Protein AF-A0A6B3HV04-F1 (afdb_monomer_lite)

Radius of gyration: 14.74 Å; chains: 1; bounding box: 31×32×40 Å

pLDDT: mean 94.3, std 6.41, range [65.62, 98.5]

Structure (mmCIF, N/CA/C/O backbone):
data_AF-A0A6B3HV04-F1
#
_entry.id   AF-A0A6B3HV04-F1
#
loop_
_atom_site.group_PDB
_atom_site.id
_atom_site.type_symbol
_atom_site.label_atom_id
_atom_site.label_alt_id
_atom_site.label_comp_id
_atom_site.label_asym_id
_atom_site.label_entity_id
_atom_site.label_seq_id
_atom_site.pdbx_PDB_ins_code
_atom_site.Cartn_x
_atom_site.Cartn_y
_atom_site.Cartn_z
_atom_site.occupancy
_atom_site.B_iso_or_equiv
_atom_site.auth_seq_id
_atom_site.auth_comp_id
_atom_site.auth_asym_id
_atom_site.auth_atom_id
_atom_site.pdbx_PDB_model_num
ATOM 1 N N . LYS A 1 1 ? -10.414 -9.973 17.550 1.00 86.62 1 LYS A N 1
ATOM 2 C CA . LYS A 1 1 ? -10.188 -8.963 18.610 1.00 86.62 1 LYS A CA 1
ATOM 3 C C . LYS A 1 1 ? -10.227 -9.580 20.001 1.00 86.62 1 LYS A C 1
ATOM 5 O O . LYS A 1 1 ? -9.231 -9.472 20.688 1.00 86.62 1 LYS A O 1
ATOM 10 N N . GLU A 1 2 ? -11.307 -10.265 20.392 1.00 94.62 2 GLU A N 1
ATOM 11 C CA . GLU A 1 2 ? -11.471 -10.847 21.743 1.00 94.62 2 GLU A CA 1
ATOM 12 C C . GLU A 1 2 ? -10.316 -11.758 22.190 1.00 94.62 2 GLU A C 1
ATOM 14 O O . GLU A 1 2 ? -9.962 -11.767 23.360 1.00 94.62 2 GLU A O 1
ATOM 19 N N . ALA A 1 3 ? -9.666 -12.447 21.248 1.00 95.25 3 ALA A N 1
ATOM 20 C CA . ALA A 1 3 ? -8.469 -13.247 21.505 1.00 95.25 3 ALA A CA 1
ATOM 21 C C . ALA A 1 3 ? -7.176 -12.435 21.786 1.00 95.25 3 ALA A C 1
ATOM 23 O O . ALA A 1 3 ? -6.120 -13.039 21.930 1.00 95.25 3 ALA A O 1
ATOM 24 N N . GLY A 1 4 ? -7.229 -11.095 21.836 1.00 95.25 4 GLY A N 1
ATOM 25 C CA . GLY A 1 4 ? -6.092 -10.224 22.186 1.00 95.25 4 GLY A CA 1
ATOM 26 C C . GLY A 1 4 ? -5.311 -9.616 21.012 1.00 95.25 4 GLY A C 1
ATOM 27 O O . GLY A 1 4 ? -4.161 -9.236 21.181 1.00 95.25 4 GLY A O 1
ATOM 28 N N . LEU A 1 5 ? -5.893 -9.544 19.809 1.00 95.50 5 LEU A N 1
ATOM 29 C CA . LEU A 1 5 ? -5.266 -8.846 18.673 1.00 95.50 5 LEU A CA 1
ATOM 30 C C . LEU A 1 5 ? -5.507 -7.332 18.783 1.00 95.50 5 LEU A C 1
ATOM 32 O O . LEU A 1 5 ? -6.670 -6.936 18.856 1.00 95.50 5 LEU A O 1
ATOM 36 N N . ASP A 1 6 ? -4.446 -6.521 18.703 1.00 93.12 6 ASP A N 1
ATOM 37 C CA . ASP A 1 6 ? -4.515 -5.057 18.889 1.00 93.12 6 ASP A CA 1
ATOM 38 C C . ASP A 1 6 ? -4.395 -4.234 17.592 1.00 93.12 6 ASP A C 1
ATOM 40 O O . ASP A 1 6 ? -4.979 -3.155 17.470 1.00 93.12 6 ASP A O 1
ATOM 44 N N . SER A 1 7 ? -3.662 -4.727 16.590 1.00 95.38 7 SER A N 1
ATOM 45 C CA . SER A 1 7 ? -3.543 -4.079 15.277 1.00 95.38 7 SER A CA 1
ATOM 46 C C . SER A 1 7 ? -3.276 -5.099 14.174 1.00 95.38 7 SER A C 1
ATOM 48 O O . SER A 1 7 ? -2.895 -6.237 14.449 1.00 95.38 7 SER A O 1
ATOM 50 N N . ILE A 1 8 ? -3.493 -4.694 12.922 1.00 94.81 8 ILE A N 1
ATOM 51 C CA . ILE A 1 8 ? -3.148 -5.495 11.744 1.00 94.81 8 ILE A CA 1
ATOM 52 C C . ILE A 1 8 ? -2.164 -4.735 10.851 1.00 94.81 8 ILE A C 1
ATOM 54 O O . ILE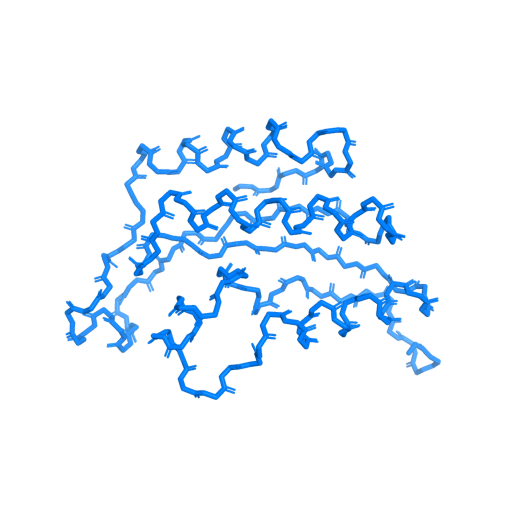 A 1 8 ? -2.291 -3.521 10.680 1.00 94.81 8 ILE A O 1
ATOM 58 N N . PRO A 1 9 ? -1.178 -5.415 10.254 1.00 92.62 9 PRO A N 1
ATOM 59 C CA . PRO A 1 9 ? -0.285 -4.759 9.320 1.00 92.62 9 PRO A CA 1
ATOM 60 C C . PRO A 1 9 ? -1.000 -4.519 7.981 1.00 92.62 9 PRO A C 1
ATOM 62 O O . PRO A 1 9 ? -1.800 -5.337 7.531 1.00 92.62 9 PRO A O 1
ATOM 65 N N . GLY A 1 10 ? -0.675 -3.412 7.315 1.00 79.62 10 GLY A N 1
ATOM 66 C CA . GLY A 1 10 ? -1.207 -3.038 5.999 1.00 79.62 10 GLY A CA 1
ATOM 67 C C . GLY A 1 10 ? -0.629 -3.809 4.818 1.00 79.62 10 GLY A C 1
ATOM 68 O O . GLY A 1 10 ? -0.802 -3.395 3.667 1.00 79.62 10 GLY A O 1
ATOM 69 N N . THR A 1 11 ? 0.138 -4.864 5.081 1.00 68.44 11 THR A N 1
ATOM 70 C CA . THR A 1 11 ? 0.813 -5.678 4.071 1.00 68.44 11 THR A CA 1
ATOM 71 C C . THR A 1 11 ? -0.207 -6.429 3.201 1.00 68.44 11 THR A C 1
ATOM 73 O O . THR A 1 11 ? -1.358 -6.618 3.583 1.00 68.44 11 THR A O 1
ATOM 76 N N . ALA A 1 12 ? 0.212 -6.859 2.005 1.00 65.75 12 ALA A N 1
ATOM 77 C CA . ALA A 1 12 ? -0.604 -7.513 0.964 1.00 65.75 12 ALA A CA 1
ATOM 78 C C . ALA A 1 12 ? -1.535 -6.608 0.124 1.00 65.75 12 ALA A C 1
ATOM 80 O O . ALA A 1 12 ? -2.223 -7.106 -0.780 1.00 65.75 12 ALA A O 1
ATOM 81 N N . ALA A 1 13 ? -1.517 -5.291 0.346 1.00 65.62 13 ALA A N 1
ATOM 82 C CA . ALA A 1 13 ? -2.202 -4.339 -0.525 1.00 65.62 13 ALA A CA 1
ATOM 83 C C . ALA A 1 13 ? -1.567 -4.268 -1.930 1.00 65.62 13 ALA A C 1
ATOM 85 O O . ALA A 1 13 ? -2.306 -4.201 -2.908 1.00 65.62 13 ALA A O 1
ATOM 86 N N . GLU A 1 14 ? -0.235 -4.366 -2.053 1.00 86.56 14 GLU A N 1
ATOM 87 C CA . GLU A 1 14 ? 0.502 -4.107 -3.309 1.00 86.56 14 GLU A CA 1
ATOM 88 C C . GLU A 1 14 ? -0.013 -2.822 -3.980 1.00 86.56 14 GLU A C 1
ATOM 90 O O . GLU A 1 14 ? -0.046 -1.762 -3.361 1.00 86.56 14 GLU A O 1
ATOM 95 N N . ILE A 1 15 ? -0.511 -2.927 -5.210 1.00 95.31 15 ILE A N 1
ATOM 96 C CA . ILE A 1 15 ? -1.454 -1.990 -5.795 1.00 95.31 15 ILE A CA 1
ATOM 97 C C . ILE A 1 15 ? -2.886 -2.500 -5.554 1.00 95.31 15 ILE A C 1
ATOM 99 O O . ILE A 1 15 ? -3.209 -3.652 -5.856 1.00 95.31 15 ILE A O 1
ATOM 103 N N . LEU A 1 16 ? -3.761 -1.615 -5.067 1.00 95.00 16 LEU A N 1
ATOM 104 C CA . LEU A 1 16 ? -5.209 -1.822 -4.960 1.00 95.00 16 LEU A CA 1
ATOM 105 C C . LEU A 1 16 ? -5.874 -1.568 -6.324 1.00 95.00 16 LEU A C 1
ATOM 107 O O . LEU A 1 16 ? -6.632 -0.617 -6.497 1.00 95.00 16 LEU A O 1
ATOM 111 N N . ASP A 1 17 ? -5.497 -2.384 -7.307 1.00 95.56 17 ASP A N 1
ATOM 112 C CA . ASP A 1 17 ? -6.017 -2.383 -8.675 1.00 95.56 17 ASP A CA 1
ATOM 113 C C . ASP A 1 17 ? -5.996 -3.820 -9.208 1.00 95.56 17 ASP A C 1
ATOM 115 O O . ASP A 1 17 ? -4.951 -4.479 -9.210 1.00 95.56 17 ASP A O 1
ATOM 119 N N . ASP A 1 18 ? -7.150 -4.328 -9.633 1.00 92.94 18 ASP A N 1
ATOM 120 C CA . ASP A 1 18 ? -7.297 -5.742 -9.977 1.00 92.94 18 ASP A CA 1
ATOM 121 C C . ASP A 1 18 ? -6.525 -6.139 -11.250 1.00 92.94 18 ASP A C 1
ATOM 123 O O . ASP A 1 18 ? -6.096 -7.290 -11.349 1.00 92.94 18 ASP A O 1
ATOM 127 N N . GLU A 1 19 ? -6.246 -5.203 -12.171 1.00 92.50 19 GLU A N 1
ATOM 128 C CA . GLU A 1 19 ? -5.390 -5.447 -13.344 1.00 92.50 19 GLU A CA 1
ATOM 129 C C . GLU A 1 19 ? -3.971 -5.818 -12.892 1.00 92.50 19 GLU A C 1
ATOM 131 O O . GLU A 1 19 ? -3.404 -6.828 -13.314 1.00 92.50 19 GLU A O 1
ATOM 136 N N . VAL A 1 20 ? -3.416 -5.039 -11.962 1.00 93.81 20 VAL A N 1
ATOM 137 C CA . VAL A 1 20 ? -2.076 -5.274 -11.412 1.00 93.81 20 VAL A CA 1
ATOM 138 C C . VAL A 1 20 ? -2.047 -6.532 -10.545 1.00 93.81 20 VAL A C 1
ATOM 140 O O . VAL A 1 20 ? -1.124 -7.343 -10.654 1.00 93.81 20 VAL A O 1
ATOM 143 N N . ARG A 1 21 ? -3.059 -6.726 -9.692 1.00 91.44 21 ARG A N 1
ATOM 144 C CA . ARG A 1 21 ? -3.131 -7.875 -8.773 1.00 91.44 21 ARG A CA 1
ATOM 145 C C . ARG A 1 21 ? -3.207 -9.199 -9.524 1.00 91.44 21 ARG A C 1
ATOM 147 O O . ARG A 1 21 ? -2.537 -10.151 -9.123 1.00 91.44 21 ARG A O 1
ATOM 154 N N . TRP A 1 22 ? -3.959 -9.236 -10.624 1.00 89.44 22 TRP A N 1
ATOM 155 C CA . TRP A 1 22 ? -4.071 -10.411 -11.484 1.00 89.44 22 TRP A CA 1
ATOM 156 C C . TRP A 1 22 ? -2.725 -10.828 -12.084 1.00 89.44 22 TRP A C 1
ATOM 158 O O . TRP A 1 22 ? -2.403 -12.016 -12.129 1.00 89.44 22 TRP A O 1
ATOM 168 N N . VAL A 1 23 ? -1.915 -9.851 -12.500 1.00 89.69 23 VAL A N 1
ATOM 169 C CA . VAL A 1 23 ? -0.583 -10.103 -13.064 1.00 89.69 23 VAL A CA 1
ATOM 170 C C . VAL A 1 23 ? 0.408 -10.557 -11.990 1.00 89.69 23 VAL A C 1
ATOM 172 O O . VAL A 1 23 ? 1.198 -11.469 -12.234 1.00 89.69 23 VAL A O 1
ATOM 175 N N . LEU A 1 24 ? 0.375 -9.951 -10.798 1.00 85.12 24 LEU A N 1
ATOM 176 C CA . LEU A 1 24 ? 1.330 -10.249 -9.726 1.00 85.12 24 LEU A CA 1
ATOM 177 C C . LEU A 1 24 ? 1.148 -11.635 -9.111 1.00 85.12 24 LEU A C 1
ATOM 179 O O . LEU A 1 24 ? 2.129 -12.310 -8.798 1.00 85.12 24 LEU A O 1
ATOM 183 N N . THR A 1 25 ? -0.089 -12.056 -8.852 1.00 77.75 25 THR A N 1
ATOM 184 C CA . THR A 1 25 ? -0.346 -13.328 -8.172 1.00 77.75 25 THR A CA 1
ATOM 185 C C . THR A 1 25 ? -1.722 -13.862 -8.547 1.00 77.75 25 THR A C 1
ATOM 187 O O . THR A 1 25 ? -2.751 -13.310 -8.155 1.00 77.75 25 THR A O 1
ATOM 190 N N . LYS A 1 26 ? -1.745 -14.999 -9.250 1.00 71.00 26 LYS A N 1
ATOM 191 C CA . LYS A 1 26 ? -2.983 -15.737 -9.524 1.00 71.00 26 LYS A CA 1
ATOM 192 C C . LYS A 1 26 ? -3.633 -16.143 -8.195 1.00 71.00 26 LYS A C 1
ATOM 194 O O . LYS A 1 26 ? -3.009 -16.839 -7.401 1.00 71.00 26 LYS A O 1
ATOM 199 N N . GLY A 1 27 ? -4.870 -15.704 -7.960 1.00 72.19 27 GLY A N 1
ATOM 200 C CA . GLY A 1 27 ? -5.629 -16.020 -6.742 1.00 72.19 27 GLY A CA 1
ATOM 201 C C . GLY A 1 27 ? -5.457 -15.037 -5.580 1.00 72.19 27 GLY A C 1
ATOM 202 O O . GLY A 1 27 ? -5.932 -15.320 -4.481 1.00 72.19 27 GLY A O 1
ATOM 203 N N . LYS A 1 28 ? -4.809 -13.882 -5.786 1.00 80.94 28 LYS A N 1
ATOM 204 C CA . LYS A 1 28 ? -4.811 -12.819 -4.770 1.00 80.94 28 LYS A CA 1
ATOM 205 C C . LYS A 1 28 ? -6.228 -12.274 -4.585 1.00 80.94 28 LYS A C 1
ATOM 207 O O . LYS A 1 28 ? -6.985 -12.172 -5.548 1.00 80.94 28 LYS A O 1
ATOM 212 N N . LEU A 1 29 ? -6.570 -11.918 -3.346 1.00 86.06 29 LEU A N 1
ATOM 213 C CA . LEU A 1 29 ? -7.879 -11.351 -3.010 1.00 86.06 29 LEU A CA 1
ATOM 214 C C . LEU A 1 29 ? -8.187 -10.143 -3.912 1.00 86.06 29 LEU A C 1
ATOM 216 O O . LEU A 1 29 ? -7.302 -9.296 -4.070 1.00 86.06 29 LEU A O 1
ATOM 220 N N . PRO A 1 30 ? -9.403 -10.016 -4.463 1.00 91.50 30 PRO A N 1
ATOM 221 C CA . PRO A 1 30 ? -9.822 -8.802 -5.154 1.00 91.50 30 PRO A CA 1
ATOM 222 C C . PRO A 1 30 ? -9.696 -7.570 -4.257 1.00 91.50 30 PRO A C 1
ATOM 224 O O . PRO A 1 30 ? -9.781 -7.665 -3.028 1.00 91.50 30 PRO A O 1
ATOM 227 N N . THR A 1 31 ? -9.532 -6.399 -4.867 1.00 93.56 31 THR A N 1
ATOM 228 C CA . THR A 1 31 ? -9.414 -5.126 -4.140 1.00 93.56 31 THR A CA 1
ATOM 229 C C . THR A 1 31 ? -10.620 -4.885 -3.226 1.00 93.56 31 THR A C 1
ATOM 231 O O . THR A 1 31 ? -10.451 -4.483 -2.076 1.00 93.56 31 THR A O 1
ATOM 234 N N . ALA A 1 32 ? -11.830 -5.209 -3.691 1.00 95.19 32 ALA A N 1
ATOM 235 C CA . ALA A 1 32 ? -13.055 -5.082 -2.901 1.00 95.19 32 ALA A CA 1
ATOM 236 C C . ALA A 1 32 ? -13.033 -5.939 -1.623 1.00 95.19 32 ALA A C 1
ATOM 238 O O . ALA A 1 32 ? -13.388 -5.452 -0.555 1.00 95.19 32 ALA A O 1
ATOM 239 N N . THR A 1 33 ? -12.552 -7.183 -1.707 1.00 94.25 33 THR A N 1
ATOM 240 C CA . THR A 1 33 ? -12.455 -8.077 -0.543 1.00 94.25 33 THR A CA 1
ATOM 241 C C . THR A 1 33 ? -11.390 -7.604 0.441 1.00 94.25 33 THR A C 1
ATOM 243 O O . THR A 1 33 ? -11.582 -7.691 1.649 1.00 94.25 33 THR A O 1
ATOM 246 N N . TRP A 1 34 ? -10.272 -7.059 -0.052 1.00 94.31 34 TRP A N 1
ATOM 247 C CA . TRP A 1 34 ? -9.284 -6.428 0.826 1.00 94.31 34 TRP A CA 1
ATOM 248 C C . TRP A 1 34 ? -9.903 -5.249 1.590 1.00 94.31 34 TRP A C 1
ATOM 250 O O . TRP A 1 34 ? -9.738 -5.150 2.804 1.00 94.31 34 TRP A O 1
ATOM 260 N N . LEU A 1 35 ? -10.671 -4.395 0.903 1.00 96.12 35 LEU A N 1
ATOM 261 C CA . LEU A 1 35 ? -11.359 -3.262 1.528 1.00 96.12 35 LEU A CA 1
ATOM 262 C C . LEU A 1 35 ? -12.377 -3.704 2.577 1.00 96.12 35 LEU A C 1
ATOM 264 O O . LEU A 1 35 ? -12.426 -3.103 3.646 1.00 96.12 35 LEU A O 1
ATOM 268 N N . GLU A 1 36 ? -13.150 -4.751 2.292 1.00 96.62 36 GLU A N 1
ATOM 269 C CA . GLU A 1 36 ? -14.095 -5.342 3.240 1.00 96.62 36 GLU A CA 1
ATOM 270 C C . GLU A 1 36 ? -13.382 -5.797 4.518 1.00 96.62 36 GLU A C 1
ATOM 272 O O . GLU A 1 36 ? -13.740 -5.354 5.605 1.00 96.62 36 GLU A O 1
ATOM 277 N N . VAL A 1 37 ? -12.305 -6.582 4.394 1.00 95.38 37 VAL A N 1
ATOM 278 C CA . VAL A 1 37 ? -11.535 -7.081 5.547 1.00 95.38 37 VAL A CA 1
ATOM 279 C C . VAL A 1 37 ? -10.995 -5.939 6.408 1.00 95.38 37 VAL A C 1
ATOM 281 O O . VAL A 1 37 ? -11.142 -5.967 7.631 1.00 95.38 37 VAL A O 1
ATOM 284 N N . ILE A 1 38 ? -10.379 -4.927 5.792 1.00 96.69 38 ILE A N 1
ATOM 285 C CA . ILE A 1 38 ? -9.804 -3.801 6.537 1.00 96.69 38 ILE A CA 1
ATOM 286 C C . ILE A 1 38 ? -10.899 -2.943 7.172 1.00 96.69 38 ILE A C 1
ATOM 288 O O . ILE A 1 38 ? -10.767 -2.534 8.326 1.00 96.69 38 ILE A O 1
ATOM 292 N N . LYS A 1 39 ? -12.007 -2.711 6.462 1.00 97.19 39 LYS A N 1
ATOM 293 C CA . LYS A 1 39 ? -13.155 -1.983 7.001 1.00 97.19 39 LYS A CA 1
ATOM 294 C C . LYS A 1 39 ? -13.749 -2.703 8.208 1.00 97.19 39 LYS A C 1
ATOM 296 O O . LYS A 1 39 ? -13.887 -2.080 9.255 1.00 97.19 39 LYS A O 1
ATOM 301 N N . THR A 1 40 ? -13.985 -4.010 8.113 1.00 97.06 40 THR A N 1
ATOM 302 C CA . THR A 1 40 ? -14.457 -4.823 9.240 1.00 97.06 40 THR A CA 1
ATOM 303 C C . THR A 1 40 ? -13.474 -4.790 10.407 1.00 97.06 40 THR A C 1
ATOM 305 O O . THR A 1 40 ? -13.892 -4.648 11.554 1.00 97.06 40 THR A O 1
ATOM 308 N N . ALA A 1 41 ? -12.164 -4.865 10.146 1.00 96.75 41 ALA A N 1
ATOM 309 C CA . ALA A 1 41 ? -11.157 -4.736 11.196 1.00 96.75 41 ALA A CA 1
ATOM 310 C C . ALA A 1 41 ? -11.270 -3.387 11.927 1.00 96.75 41 ALA A C 1
ATOM 312 O O . ALA A 1 41 ? -11.262 -3.350 13.160 1.00 96.75 41 ALA A O 1
ATOM 313 N N . HIS A 1 42 ? -11.434 -2.291 11.184 1.00 97.50 42 HIS A N 1
ATOM 314 C CA . HIS A 1 42 ? -11.627 -0.962 11.759 1.00 97.50 42 HIS A CA 1
ATOM 315 C C . HIS A 1 42 ? -12.946 -0.838 12.534 1.00 97.50 42 HIS A C 1
ATOM 317 O O . HIS A 1 42 ? -12.955 -0.265 13.622 1.00 97.50 42 HIS A O 1
ATOM 323 N N . GLU A 1 43 ? -14.037 -1.422 12.036 1.00 97.00 43 GLU A N 1
ATOM 324 C CA . GLU A 1 43 ? -15.356 -1.426 12.687 1.00 97.00 43 GLU A CA 1
ATOM 325 C C . GLU A 1 43 ? -15.345 -2.172 14.024 1.00 97.00 43 GLU A C 1
ATOM 327 O O . GLU A 1 43 ? -15.946 -1.715 14.996 1.00 97.00 43 GLU A O 1
ATOM 332 N N . VAL A 1 44 ? -14.594 -3.275 14.128 1.00 97.00 44 VAL A N 1
ATOM 333 C CA . VAL A 1 44 ? -14.397 -3.955 15.418 1.00 97.00 44 VAL A CA 1
ATOM 334 C C . VAL A 1 44 ? -13.384 -3.230 16.312 1.00 97.00 44 VAL A C 1
ATOM 336 O O . VAL A 1 44 ? -13.116 -3.673 17.427 1.00 97.00 44 VAL A O 1
ATOM 339 N N . GLY A 1 45 ? -12.829 -2.097 15.878 1.00 96.56 45 GLY A N 1
ATOM 340 C CA . GLY A 1 45 ? -11.932 -1.232 16.644 1.00 96.56 45 GLY A CA 1
ATOM 341 C C . GLY A 1 45 ? -10.457 -1.628 16.591 1.00 96.56 45 GLY A C 1
ATOM 342 O O . GLY A 1 45 ? -9.711 -1.237 17.486 1.00 96.56 45 GLY A O 1
ATOM 343 N N . LEU A 1 46 ? -10.038 -2.415 15.596 1.00 97.75 46 LEU A N 1
ATOM 344 C CA . LEU A 1 46 ? -8.620 -2.610 15.291 1.00 97.75 46 LEU A CA 1
ATOM 345 C C . LEU A 1 46 ? -8.107 -1.443 14.450 1.00 97.75 46 LEU A C 1
ATOM 347 O O . LEU A 1 46 ? -8.839 -0.818 13.687 1.00 97.75 46 LEU A O 1
ATOM 351 N N . ARG A 1 47 ? -6.816 -1.164 14.575 1.00 97.12 47 ARG A N 1
ATOM 352 C CA . ARG A 1 47 ? -6.109 -0.189 13.741 1.00 97.12 47 ARG A CA 1
ATOM 353 C C . ARG A 1 47 ? -5.231 -0.926 12.742 1.00 97.12 47 ARG A C 1
ATOM 355 O O . ARG A 1 47 ? -4.808 -2.051 13.018 1.00 97.12 47 ARG A O 1
ATOM 362 N N . SER A 1 48 ? -4.933 -0.295 11.613 1.00 97.31 48 SER A N 1
ATOM 363 C CA . SER A 1 48 ? -4.018 -0.882 10.637 1.00 97.31 48 SER A CA 1
ATOM 364 C C . SER A 1 48 ? -3.052 0.119 10.033 1.00 97.31 48 SER A C 1
ATOM 366 O O . SER A 1 48 ? -3.346 1.309 9.965 1.00 97.31 48 SER A O 1
ATOM 368 N N . SER A 1 49 ? -1.887 -0.351 9.593 1.00 96.88 49 SER A N 1
ATOM 369 C CA . SER A 1 49 ? -1.074 0.418 8.649 1.00 96.88 49 SER A CA 1
ATOM 370 C C . SER A 1 49 ? -1.609 0.234 7.225 1.00 96.88 49 SER A C 1
ATOM 372 O O . SER A 1 49 ? -2.493 -0.581 6.969 1.00 96.88 49 SER A O 1
ATOM 374 N N . SER A 1 50 ? -1.082 0.996 6.272 1.00 97.00 50 SER A N 1
ATOM 375 C CA . SER A 1 50 ? -1.324 0.805 4.840 1.00 97.00 50 SER A CA 1
ATOM 376 C C . SER A 1 50 ? 0.003 0.784 4.097 1.00 97.00 50 SER A C 1
ATOM 378 O O . SER A 1 50 ? 0.964 1.428 4.513 1.00 97.00 50 SER A O 1
ATOM 380 N N . THR A 1 51 ? 0.084 0.014 3.016 1.00 96.88 51 THR A N 1
ATOM 381 C CA . THR A 1 51 ? 1.324 -0.138 2.248 1.00 96.88 51 THR A CA 1
ATOM 382 C C . THR A 1 51 ? 1.041 -0.067 0.757 1.00 96.88 51 THR A C 1
ATOM 384 O O . THR A 1 51 ? -0.050 -0.432 0.322 1.00 96.88 51 THR A O 1
ATOM 387 N N . MET A 1 52 ? 2.023 0.363 -0.0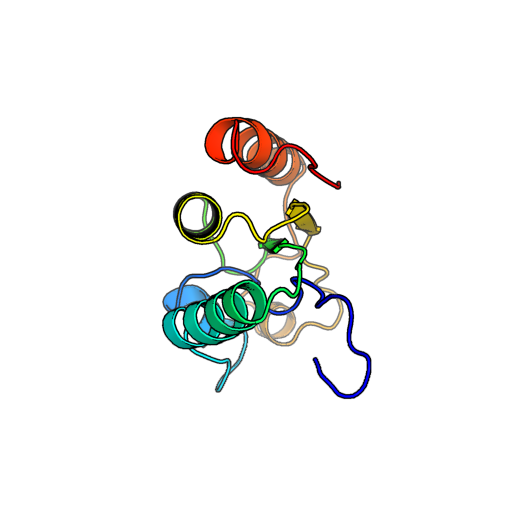34 1.00 97.12 52 MET A N 1
ATOM 388 C CA . MET A 1 52 ? 1.973 0.226 -1.490 1.00 97.12 52 MET A CA 1
ATOM 389 C C . MET A 1 52 ? 3.295 -0.317 -2.009 1.00 97.12 52 MET A C 1
ATOM 391 O O . MET A 1 52 ? 4.326 0.348 -1.878 1.00 97.12 52 MET A O 1
ATOM 395 N N . MET A 1 53 ? 3.248 -1.498 -2.630 1.00 95.44 53 MET A N 1
ATOM 396 C CA . MET A 1 53 ? 4.371 -1.992 -3.422 1.00 95.44 53 MET A CA 1
ATOM 397 C C . MET A 1 53 ? 4.301 -1.410 -4.830 1.00 95.44 53 MET A C 1
ATOM 399 O O . MET A 1 53 ? 3.233 -1.398 -5.439 1.00 95.44 53 MET A O 1
ATOM 403 N N . TYR A 1 54 ? 5.417 -0.880 -5.325 1.00 96.88 54 TYR A N 1
ATOM 404 C CA . TYR A 1 54 ? 5.472 -0.189 -6.614 1.00 96.88 54 TYR A CA 1
ATOM 405 C C . TYR A 1 54 ? 6.815 -0.389 -7.313 1.00 96.88 54 TYR A C 1
ATOM 407 O O . TYR A 1 54 ? 7.813 -0.777 -6.701 1.00 96.88 54 TYR A O 1
ATOM 415 N N . GLY A 1 55 ? 6.840 -0.107 -8.617 1.00 96.56 55 GLY A N 1
ATOM 416 C CA . GLY A 1 55 ? 8.026 -0.308 -9.446 1.00 96.56 55 GLY A CA 1
ATOM 417 C C . GLY A 1 55 ? 8.123 -1.704 -10.067 1.00 96.56 55 GLY A C 1
ATOM 418 O O . GLY A 1 55 ? 9.187 -2.071 -10.549 1.00 96.56 55 GLY A O 1
ATOM 419 N N . HIS A 1 56 ? 7.029 -2.464 -10.093 1.00 95.25 56 HIS A N 1
ATOM 420 C CA . HIS A 1 56 ? 6.895 -3.738 -10.798 1.00 95.25 56 HIS A CA 1
ATOM 421 C C . HIS A 1 56 ? 6.161 -3.542 -12.140 1.00 95.25 56 HIS A C 1
ATOM 423 O O . HIS A 1 56 ? 6.653 -2.853 -13.032 1.00 95.25 56 HIS A O 1
ATOM 429 N N . VAL A 1 57 ? 4.995 -4.167 -12.314 1.00 95.94 57 VAL A N 1
ATOM 430 C CA . VAL A 1 57 ? 4.118 -4.064 -13.499 1.00 95.94 57 VAL A CA 1
ATOM 431 C C . VAL A 1 57 ? 3.200 -2.830 -13.489 1.00 95.94 57 VAL A C 1
ATOM 433 O O . VAL A 1 57 ? 2.481 -2.568 -14.446 1.00 95.94 57 VAL A O 1
ATOM 436 N N . ASP A 1 58 ? 3.194 -2.073 -12.392 1.00 96.62 58 ASP A N 1
ATOM 437 C CA . ASP A 1 58 ? 2.310 -0.932 -12.158 1.00 96.62 58 ASP A CA 1
ATOM 438 C C . ASP A 1 58 ? 2.669 0.285 -13.029 1.00 96.62 58 ASP A C 1
ATOM 440 O O . ASP A 1 58 ? 3.668 0.309 -13.746 1.00 96.62 58 ASP A O 1
ATOM 444 N N . GLN A 1 59 ? 1.841 1.322 -12.967 1.00 96.69 59 GLN A N 1
ATOM 445 C CA . GLN A 1 59 ? 1.948 2.551 -13.755 1.00 96.69 59 GLN A CA 1
ATOM 446 C C . GLN A 1 59 ? 1.461 3.716 -12.883 1.00 96.69 59 GLN A C 1
ATOM 448 O O . GLN A 1 59 ? 0.674 3.478 -11.967 1.00 96.69 59 GLN A O 1
ATOM 453 N N . PRO A 1 60 ? 1.804 4.980 -13.188 1.00 97.19 60 PRO A N 1
ATOM 454 C CA . PRO A 1 60 ? 1.390 6.120 -12.363 1.00 97.19 60 PRO A CA 1
ATOM 455 C C . PRO A 1 60 ? -0.123 6.229 -12.104 1.00 97.19 60 PRO A C 1
ATOM 457 O O . PRO A 1 60 ? -0.539 6.636 -11.018 1.00 97.19 60 PRO A O 1
ATOM 460 N N . ARG A 1 61 ? -0.968 5.809 -13.061 1.00 97.88 61 ARG A N 1
ATOM 461 C CA . ARG A 1 61 ? -2.432 5.747 -12.868 1.00 97.88 61 ARG A CA 1
ATOM 462 C C . ARG A 1 61 ? -2.841 4.808 -11.727 1.00 97.88 61 ARG A C 1
ATOM 464 O O . ARG A 1 61 ? -3.782 5.110 -10.999 1.00 97.88 61 ARG A O 1
ATOM 471 N N . HIS A 1 62 ? -2.109 3.710 -11.554 1.00 98.06 62 HIS A N 1
ATOM 472 C CA . HIS A 1 62 ? -2.349 2.714 -10.520 1.00 98.06 62 HIS A CA 1
ATOM 473 C C . HIS A 1 62 ? -2.001 3.265 -9.134 1.00 98.06 62 HIS A C 1
ATOM 475 O O . HIS A 1 62 ? -2.747 3.044 -8.185 1.00 98.06 62 HIS A O 1
ATOM 481 N N . TRP A 1 63 ? -0.925 4.055 -9.018 1.00 98.12 63 TRP A N 1
ATOM 482 C CA . TRP A 1 63 ? -0.577 4.742 -7.767 1.00 98.12 63 TRP A CA 1
ATOM 483 C C . TRP A 1 63 ? -1.676 5.715 -7.354 1.00 98.12 63 TRP A C 1
ATOM 485 O O . TRP A 1 63 ? -2.127 5.705 -6.213 1.00 98.12 63 TRP A O 1
ATOM 495 N N . LEU A 1 64 ? -2.154 6.529 -8.300 1.00 98.44 64 LEU A N 1
ATOM 496 C CA . LEU A 1 64 ? -3.248 7.465 -8.049 1.00 98.44 64 LEU A CA 1
ATOM 497 C C . LEU A 1 64 ? -4.522 6.739 -7.588 1.00 98.44 64 LEU A C 1
ATOM 499 O O . LEU A 1 64 ? -5.167 7.186 -6.638 1.00 98.44 64 LEU A O 1
ATOM 503 N N . GLY A 1 65 ? -4.878 5.629 -8.243 1.00 98.31 65 GLY A N 1
ATOM 504 C CA . GLY A 1 65 ? -6.011 4.785 -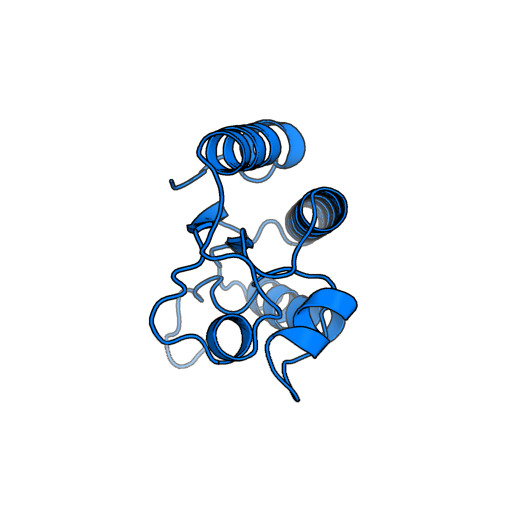7.852 1.00 98.31 65 GLY A CA 1
ATOM 505 C C . GLY A 1 65 ? -5.861 4.215 -6.440 1.00 98.31 65 GLY A C 1
ATOM 506 O O . GLY A 1 65 ? -6.784 4.328 -5.629 1.00 98.31 65 GLY A O 1
ATOM 507 N N . HIS A 1 66 ? -4.675 3.699 -6.111 1.00 98.19 66 HIS A N 1
ATOM 508 C CA . HIS A 1 66 ? -4.352 3.193 -4.779 1.00 98.19 66 HIS A CA 1
ATOM 509 C C . HIS A 1 66 ? -4.512 4.289 -3.711 1.00 98.19 66 HIS A C 1
ATOM 511 O O . HIS A 1 66 ? -5.244 4.103 -2.739 1.00 98.19 66 HIS A O 1
ATOM 517 N N . PHE A 1 67 ? -3.905 5.466 -3.903 1.00 98.50 67 PHE A N 1
ATOM 518 C CA . PHE A 1 67 ? -3.999 6.568 -2.937 1.00 98.50 67 PHE A CA 1
ATOM 519 C C . PHE A 1 67 ? -5.429 7.076 -2.741 1.00 98.50 67 PHE A C 1
ATOM 521 O O . PHE A 1 67 ? -5.834 7.343 -1.610 1.00 98.50 67 PHE A O 1
ATOM 528 N N . ARG A 1 68 ? -6.222 7.182 -3.816 1.00 98.25 68 ARG A N 1
ATOM 529 C CA . ARG A 1 68 ? -7.646 7.550 -3.718 1.00 98.25 68 ARG A CA 1
ATOM 530 C C . ARG A 1 68 ? -8.438 6.530 -2.909 1.00 98.25 68 ARG A C 1
ATOM 532 O O . ARG A 1 68 ? -9.270 6.916 -2.093 1.00 98.25 68 ARG A O 1
ATOM 539 N N . THR A 1 69 ? -8.149 5.250 -3.116 1.00 97.94 69 THR A N 1
ATOM 540 C CA . THR A 1 69 ? -8.778 4.149 -2.385 1.00 97.94 69 THR A CA 1
ATOM 541 C C . THR A 1 69 ? -8.463 4.227 -0.891 1.00 97.94 69 THR A C 1
ATOM 543 O O . THR A 1 69 ? -9.387 4.223 -0.078 1.00 97.94 69 THR A O 1
ATOM 546 N N . LEU A 1 70 ? -7.189 4.396 -0.520 1.00 98.00 70 LEU A N 1
ATOM 547 C CA . LEU A 1 70 ? -6.788 4.566 0.881 1.00 98.00 70 LEU A CA 1
ATOM 548 C C . LEU A 1 70 ? -7.383 5.829 1.512 1.00 98.00 70 LEU A C 1
ATOM 550 O O . LEU A 1 70 ? -7.880 5.772 2.633 1.00 98.00 70 LEU A O 1
ATOM 554 N N . SER A 1 71 ? -7.373 6.959 0.797 1.00 98.19 71 SER A N 1
ATOM 555 C CA . SER A 1 71 ? -7.938 8.221 1.288 1.00 98.19 71 SER A CA 1
ATOM 556 C C . SER A 1 71 ? -9.434 8.088 1.585 1.00 98.19 71 SER A C 1
ATOM 558 O O . SER A 1 71 ? -9.887 8.498 2.653 1.00 98.19 71 SER A O 1
ATOM 560 N N . ARG A 1 72 ? -10.196 7.433 0.697 1.00 98.25 72 ARG A N 1
ATOM 561 C CA . ARG A 1 72 ? -11.619 7.149 0.923 1.00 98.25 72 ARG A CA 1
ATOM 562 C C . ARG A 1 72 ? -11.831 6.213 2.113 1.00 98.25 72 ARG A C 1
ATOM 564 O O . ARG A 1 72 ? -12.638 6.525 2.981 1.00 98.25 72 ARG A O 1
ATOM 571 N N . LEU A 1 73 ? -11.096 5.102 2.181 1.00 98.12 73 LEU A N 1
ATOM 572 C CA . LEU A 1 73 ? -11.182 4.163 3.303 1.00 98.12 73 LEU A CA 1
ATOM 573 C C . LEU A 1 73 ? -10.892 4.861 4.639 1.00 98.12 73 LEU A C 1
ATOM 575 O O . LEU A 1 73 ? -11.588 4.625 5.627 1.00 98.12 73 LEU A O 1
ATOM 579 N N . GLN A 1 74 ? -9.891 5.742 4.667 1.00 98.12 74 GLN A N 1
ATOM 580 C CA . GLN A 1 74 ? -9.552 6.508 5.858 1.00 98.12 74 GLN A CA 1
ATOM 581 C C . GLN A 1 74 ? -10.638 7.512 6.233 1.00 98.12 74 GLN A C 1
ATOM 583 O O . GLN A 1 74 ? -10.931 7.662 7.411 1.00 98.12 74 GLN A O 1
ATOM 588 N N . GLN A 1 75 ? -11.255 8.187 5.267 1.00 98.12 75 GLN A N 1
ATOM 589 C CA . GLN A 1 75 ? -12.384 9.077 5.549 1.00 98.12 75 GLN A CA 1
ATOM 590 C C . GLN A 1 75 ? -13.597 8.310 6.095 1.00 98.12 75 GLN A C 1
ATOM 592 O O . GLN A 1 75 ? -14.299 8.823 6.959 1.00 98.12 75 GLN A O 1
ATOM 597 N N . GLU A 1 76 ? -13.826 7.079 5.625 1.00 97.88 76 GLU A N 1
ATOM 598 C CA . GLU A 1 76 ? -14.930 6.234 6.094 1.00 97.88 76 GLU A CA 1
ATOM 599 C C . GLU A 1 76 ? -14.688 5.645 7.491 1.00 97.88 76 GLU A C 1
ATOM 601 O O . GLU A 1 76 ? -15.612 5.568 8.294 1.00 97.88 76 GLU A O 1
ATOM 606 N N . THR A 1 77 ? -13.465 5.194 7.781 1.00 97.81 77 THR A N 1
ATOM 607 C CA . THR A 1 77 ? -13.186 4.359 8.967 1.00 97.81 77 THR A CA 1
ATOM 608 C C . THR A 1 77 ? -12.261 5.016 9.983 1.00 97.81 77 THR A C 1
ATOM 610 O O . THR A 1 77 ? -12.214 4.610 11.142 1.00 97.81 77 THR A O 1
ATOM 613 N N . GLY A 1 78 ? -11.459 5.985 9.545 1.00 97.94 78 GLY A N 1
ATOM 614 C CA . GLY A 1 78 ? -10.415 6.626 10.333 1.00 97.94 78 GLY A CA 1
ATOM 615 C C . GLY A 1 78 ? -9.326 5.682 10.837 1.00 97.94 78 GLY A C 1
ATOM 616 O O . GLY A 1 78 ? -8.533 6.134 11.655 1.00 97.94 78 GLY A O 1
ATOM 617 N N . GLY A 1 79 ? -9.310 4.405 10.426 1.00 97.62 79 GLY A N 1
ATOM 618 C CA . GLY A 1 79 ? -8.581 3.288 11.044 1.00 97.62 79 GLY A CA 1
ATOM 619 C C . GLY A 1 79 ? -7.101 3.145 10.679 1.00 97.62 79 GLY A C 1
ATOM 620 O O . GLY A 1 79 ? -6.346 2.516 11.427 1.00 97.62 79 GLY A O 1
ATOM 621 N N . LEU A 1 80 ? -6.674 3.764 9.576 1.00 98.00 80 LEU A N 1
ATOM 622 C CA . LEU A 1 80 ? -5.289 3.733 9.118 1.00 98.00 80 LEU A CA 1
ATOM 623 C C . LEU A 1 80 ? -4.414 4.611 10.017 1.00 98.00 80 LEU A C 1
ATOM 625 O O . LEU A 1 80 ? -4.777 5.745 10.347 1.00 98.00 80 LEU A O 1
ATOM 629 N N . THR A 1 81 ? -3.271 4.085 10.441 1.00 97.44 81 THR A N 1
ATOM 630 C CA . THR A 1 81 ? -2.289 4.791 11.279 1.00 97.44 81 THR A CA 1
ATOM 631 C C . THR A 1 81 ? -1.205 5.461 10.449 1.00 97.44 81 THR A C 1
ATOM 633 O O . THR A 1 81 ? -0.715 6.526 10.818 1.00 97.44 81 THR A O 1
ATOM 636 N N . GLU A 1 82 ? -0.838 4.852 9.325 1.00 97.38 82 GLU A N 1
ATOM 637 C CA . GLU A 1 82 ? 0.275 5.281 8.487 1.00 97.38 82 GLU A CA 1
ATOM 638 C C . GLU A 1 82 ? 0.200 4.699 7.081 1.00 97.38 82 GLU A C 1
ATOM 640 O O . GLU A 1 82 ? -0.534 3.740 6.819 1.00 97.38 82 GLU A O 1
ATOM 645 N N . PHE A 1 83 ? 1.010 5.266 6.196 1.00 98.12 83 PHE A N 1
ATOM 646 C CA . PHE A 1 83 ? 1.290 4.731 4.876 1.00 98.12 83 PHE A CA 1
ATOM 647 C C . PHE A 1 83 ? 2.784 4.441 4.726 1.00 98.12 83 PHE A C 1
ATOM 649 O O . PHE A 1 83 ? 3.605 5.304 5.025 1.00 98.12 83 PHE A O 1
ATOM 656 N N . VAL A 1 84 ? 3.127 3.252 4.233 1.00 97.06 84 VAL A N 1
ATOM 657 C CA . VAL A 1 84 ? 4.509 2.799 4.029 1.00 97.06 84 VAL A CA 1
ATOM 658 C C . VAL A 1 84 ? 4.762 2.551 2.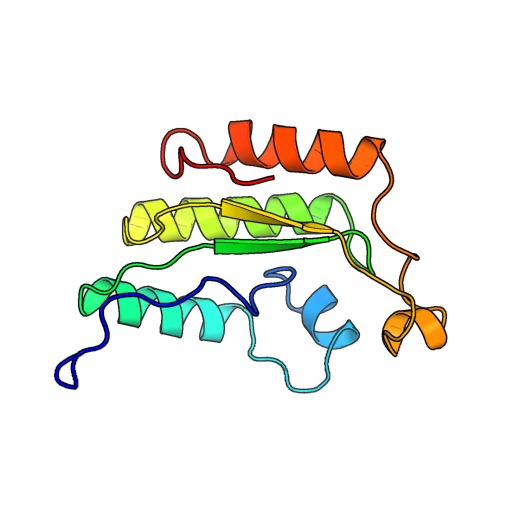544 1.00 97.06 84 VAL A C 1
ATOM 660 O O . VAL A 1 84 ? 4.025 1.804 1.889 1.00 97.06 84 VAL A O 1
ATOM 663 N N . THR A 1 85 ? 5.816 3.156 2.001 1.00 95.75 85 THR A N 1
ATOM 664 C CA . THR A 1 85 ? 6.264 2.877 0.632 1.00 95.75 85 THR A CA 1
ATOM 665 C C . THR A 1 85 ? 7.077 1.582 0.600 1.00 95.75 85 THR A C 1
ATOM 667 O O . THR A 1 85 ? 7.968 1.378 1.417 1.00 95.75 85 THR A O 1
ATOM 670 N N . LEU A 1 86 ? 6.782 0.683 -0.345 1.00 96.00 86 LEU A N 1
ATOM 671 C CA . LEU A 1 86 ? 7.513 -0.578 -0.506 1.00 96.00 86 LEU A CA 1
ATOM 672 C C . LEU A 1 86 ? 8.094 -0.682 -1.929 1.00 96.00 86 LEU A C 1
ATOM 674 O O . LEU A 1 86 ? 7.419 -1.153 -2.845 1.00 96.00 86 LEU A O 1
ATOM 678 N N . PRO A 1 87 ? 9.339 -0.237 -2.166 1.00 95.44 87 PRO A N 1
ATOM 679 C CA . PRO A 1 87 ? 10.008 -0.461 -3.444 1.00 95.44 87 PRO A CA 1
ATOM 680 C C . PRO A 1 87 ? 10.082 -1.957 -3.781 1.00 95.44 87 PRO A C 1
ATOM 682 O O . PRO A 1 87 ? 10.504 -2.771 -2.959 1.00 95.44 87 PRO A O 1
ATOM 685 N N . PHE A 1 88 ? 9.675 -2.332 -4.993 1.00 95.69 88 PHE A N 1
ATOM 686 C CA . PHE A 1 88 ? 9.734 -3.721 -5.443 1.00 95.69 88 PHE A CA 1
ATOM 687 C C . PHE A 1 88 ? 11.182 -4.227 -5.560 1.00 95.69 88 PHE A C 1
ATOM 689 O O . PHE A 1 88 ? 12.007 -3.615 -6.238 1.00 95.69 88 PHE A O 1
ATOM 696 N N . ILE A 1 89 ? 11.471 -5.380 -4.942 1.00 94.31 89 ILE A N 1
ATOM 697 C CA . ILE A 1 89 ? 12.758 -6.084 -5.042 1.00 94.31 89 ILE A CA 1
ATOM 698 C C . ILE A 1 89 ? 12.602 -7.268 -5.999 1.00 94.31 89 ILE A C 1
ATOM 700 O O . ILE A 1 89 ? 11.834 -8.196 -5.750 1.00 94.31 89 ILE A O 1
ATOM 704 N N . HIS A 1 90 ? 13.351 -7.244 -7.098 1.00 94.62 90 HIS A N 1
ATOM 705 C CA . HIS A 1 90 ? 13.084 -8.092 -8.258 1.00 94.62 90 HIS A CA 1
ATOM 706 C C . HIS A 1 90 ? 13.848 -9.421 -8.296 1.00 94.62 90 HIS A C 1
ATOM 708 O O . HIS A 1 90 ? 13.424 -10.332 -9.004 1.00 94.62 90 HIS A O 1
ATOM 714 N N . THR A 1 91 ? 14.963 -9.543 -7.566 1.00 94.19 91 THR A N 1
ATOM 715 C CA . THR A 1 91 ? 16.012 -10.559 -7.796 1.00 94.19 91 THR A CA 1
ATOM 716 C C . THR A 1 91 ? 15.489 -11.993 -7.905 1.00 94.19 91 THR A C 1
ATOM 718 O O . THR A 1 91 ? 15.974 -12.751 -8.736 1.00 94.19 91 THR A O 1
ATOM 721 N N . ASN A 1 92 ? 14.469 -12.348 -7.118 1.00 92.81 92 ASN A N 1
ATOM 722 C CA . ASN A 1 92 ? 13.858 -13.683 -7.111 1.00 92.81 92 ASN A CA 1
ATOM 723 C C . ASN A 1 92 ? 12.350 -13.658 -7.415 1.00 92.81 92 ASN A C 1
ATOM 725 O O . ASN A 1 92 ? 11.643 -14.626 -7.141 1.00 92.81 92 ASN A O 1
ATOM 729 N N . ALA A 1 93 ? 11.827 -12.549 -7.938 1.00 91.69 93 ALA A N 1
ATOM 730 C CA . ALA A 1 93 ? 10.399 -12.396 -8.173 1.00 91.69 93 ALA A CA 1
ATOM 731 C C . ALA A 1 93 ? 9.991 -13.061 -9.504 1.00 91.69 93 ALA A C 1
ATOM 733 O O . ALA A 1 93 ? 10.481 -12.641 -10.557 1.00 91.69 93 ALA A O 1
ATOM 734 N N . PRO A 1 94 ? 9.052 -14.032 -9.519 1.00 91.81 94 PRO A N 1
ATOM 735 C CA . PRO A 1 94 ? 8.667 -14.742 -10.743 1.00 91.81 94 PRO A CA 1
ATOM 736 C C . PRO A 1 94 ? 8.213 -13.825 -11.885 1.00 91.81 94 PRO A C 1
ATOM 738 O O . PRO A 1 94 ? 8.558 -14.059 -13.038 1.00 91.81 94 PRO A O 1
ATOM 741 N N . VAL A 1 95 ? 7.492 -12.744 -11.569 1.00 92.31 95 VAL A N 1
ATOM 742 C CA . VAL A 1 95 ? 7.039 -11.758 -12.567 1.00 92.31 95 VAL A CA 1
ATOM 743 C C . VAL A 1 95 ? 8.188 -10.989 -13.222 1.00 92.31 95 VAL A C 1
ATOM 745 O O . VAL A 1 95 ? 8.079 -10.601 -14.383 1.00 92.31 95 VAL A O 1
ATOM 748 N N . TYR A 1 96 ? 9.300 -10.789 -12.512 1.00 95.38 96 TYR A N 1
ATOM 749 C CA . TYR A 1 96 ? 10.501 -10.185 -13.084 1.00 95.38 96 TYR A CA 1
ATOM 750 C C . TYR A 1 96 ? 11.275 -11.197 -13.925 1.00 95.38 96 TYR A C 1
ATOM 752 O O . TYR A 1 96 ? 11.627 -10.909 -15.064 1.00 95.38 96 TYR A O 1
ATOM 760 N N . LEU A 1 97 ? 11.471 -12.410 -13.399 1.00 94.88 97 LEU A N 1
ATOM 761 C CA . LEU A 1 97 ? 12.164 -13.490 -14.110 1.00 94.88 97 LEU A CA 1
ATOM 762 C C . LEU A 1 97 ? 11.451 -13.886 -15.414 1.00 94.88 97 LEU A C 1
ATOM 764 O O . LEU A 1 97 ? 12.099 -14.302 -16.368 1.00 94.88 97 LEU A O 1
ATOM 768 N N . ALA A 1 98 ? 10.129 -13.709 -15.479 1.00 94.00 98 ALA A N 1
ATOM 769 C CA . ALA A 1 98 ? 9.326 -13.895 -16.685 1.00 94.00 98 ALA A CA 1
ATOM 770 C C . ALA A 1 98 ? 9.370 -12.704 -17.671 1.00 94.00 98 ALA A C 1
ATOM 772 O O . ALA A 1 98 ? 8.706 -12.753 -18.703 1.00 94.00 98 ALA A O 1
ATOM 773 N N . GLY A 1 99 ? 10.099 -11.624 -17.363 1.00 94.75 99 GLY A N 1
ATOM 774 C CA . GLY A 1 99 ? 10.207 -10.425 -18.205 1.00 94.75 99 GLY A CA 1
ATOM 775 C C . GLY A 1 99 ? 8.966 -9.524 -18.212 1.00 94.75 99 GLY A C 1
ATOM 776 O O . GLY A 1 99 ? 8.815 -8.701 -19.110 1.00 94.75 99 GLY A O 1
ATOM 777 N N . ILE A 1 100 ? 8.064 -9.682 -17.239 1.00 94.38 100 ILE A N 1
ATOM 778 C CA . ILE A 1 100 ? 6.779 -8.964 -17.183 1.00 94.38 100 ILE A CA 1
ATOM 779 C C . ILE A 1 100 ? 6.894 -7.694 -16.328 1.00 94.38 100 ILE A C 1
ATOM 781 O O . ILE A 1 100 ? 6.260 -6.682 -16.619 1.00 94.38 100 ILE A O 1
ATOM 785 N N . ALA A 1 101 ? 7.698 -7.737 -15.263 1.00 95.62 101 ALA A N 1
ATOM 786 C CA . ALA A 1 101 ? 7.891 -6.627 -14.335 1.00 95.62 101 ALA A CA 1
ATOM 787 C C . ALA A 1 101 ? 9.202 -5.871 -14.579 1.00 95.62 101 ALA A C 1
ATOM 789 O O . ALA A 1 101 ? 10.193 -6.433 -15.041 1.00 95.62 101 ALA A O 1
ATOM 790 N N . ARG A 1 102 ? 9.224 -4.593 -14.189 1.00 96.38 102 ARG A N 1
ATOM 791 C CA . ARG A 1 102 ? 10.460 -3.811 -14.055 1.00 96.38 102 ARG A CA 1
ATOM 792 C C . ARG A 1 102 ? 11.318 -4.334 -12.887 1.00 96.38 102 ARG A C 1
ATOM 794 O O . ARG A 1 102 ? 10.771 -4.960 -11.979 1.00 96.38 102 ARG A O 1
ATOM 801 N N . PRO A 1 103 ? 12.633 -4.037 -12.850 1.00 96.44 103 PRO A N 1
ATOM 802 C CA . PRO A 1 103 ? 13.516 -4.419 -11.741 1.00 96.44 103 PRO A CA 1
ATOM 803 C C . PRO A 1 103 ? 13.283 -3.614 -10.443 1.00 96.44 103 PRO A C 1
ATOM 805 O O . PRO A 1 103 ? 14.090 -3.676 -9.521 1.00 96.44 103 PRO A O 1
ATOM 808 N N . GLY A 1 104 ? 12.216 -2.826 -10.351 1.00 96.81 104 GLY A N 1
ATOM 809 C CA . GLY A 1 104 ? 11.986 -1.897 -9.251 1.00 96.81 104 GLY A CA 1
ATOM 810 C C . GLY A 1 104 ? 11.760 -0.466 -9.742 1.00 96.81 104 GLY A C 1
ATOM 811 O O . GLY A 1 104 ? 11.830 -0.188 -10.947 1.00 96.81 104 GLY A O 1
ATOM 812 N N . PRO A 1 105 ? 11.443 0.448 -8.815 1.00 97.12 105 PRO A N 1
ATOM 813 C CA . PRO A 1 105 ? 11.219 1.851 -9.131 1.00 97.12 105 PRO A CA 1
ATOM 814 C C . PRO A 1 105 ? 12.534 2.575 -9.441 1.00 97.12 105 PRO A C 1
ATOM 816 O O . PRO A 1 105 ? 13.593 2.245 -8.911 1.00 97.12 105 PRO A O 1
ATOM 819 N N . THR A 1 106 ? 12.458 3.608 -10.277 1.00 97.50 106 THR A N 1
ATOM 820 C CA . THR A 1 106 ? 13.558 4.568 -10.445 1.00 97.50 106 THR A CA 1
ATOM 821 C C . THR A 1 106 ? 13.593 5.571 -9.287 1.00 97.50 106 THR A C 1
ATOM 823 O O . THR A 1 106 ? 12.597 5.768 -8.589 1.00 97.50 106 THR A O 1
ATOM 826 N N . ASP A 1 107 ? 14.686 6.325 -9.138 1.00 97.62 107 ASP A N 1
ATOM 827 C CA . ASP A 1 107 ? 14.747 7.438 -8.174 1.00 97.62 107 ASP A CA 1
ATOM 828 C C . ASP A 1 107 ? 13.643 8.480 -8.399 1.00 97.62 107 ASP A C 1
ATOM 830 O O . ASP A 1 107 ? 13.156 9.115 -7.459 1.00 97.62 107 ASP A O 1
ATOM 834 N N . ARG A 1 108 ? 13.242 8.679 -9.662 1.00 97.81 108 ARG A N 1
ATOM 835 C CA . ARG A 1 108 ? 12.129 9.563 -10.012 1.00 97.81 108 ARG A CA 1
ATOM 836 C C . ARG A 1 108 ? 10.805 8.999 -9.507 1.00 97.81 108 ARG A C 1
ATOM 838 O O . ARG A 1 108 ? 10.005 9.774 -8.990 1.00 97.81 108 ARG A O 1
ATOM 845 N N . ASP A 1 109 ? 10.592 7.694 -9.636 1.00 97.88 109 ASP A N 1
ATOM 846 C CA . ASP A 1 109 ? 9.381 7.031 -9.149 1.00 97.88 109 ASP A CA 1
ATOM 847 C C . ASP A 1 109 ? 9.305 7.094 -7.623 1.00 97.88 109 ASP A C 1
ATOM 849 O O . ASP A 1 109 ? 8.268 7.479 -7.093 1.00 97.88 109 ASP A O 1
ATOM 853 N N . ASN A 1 110 ? 10.418 6.845 -6.924 1.00 97.81 110 ASN A N 1
ATOM 854 C CA . ASN A 1 110 ? 10.498 6.969 -5.464 1.00 97.81 110 ASN A CA 1
ATOM 855 C C . ASN A 1 110 ? 10.109 8.380 -4.999 1.00 97.81 110 ASN A C 1
ATOM 857 O O . ASN A 1 110 ? 9.248 8.548 -4.134 1.00 97.81 110 ASN A O 1
ATOM 861 N N . ARG A 1 111 ? 10.682 9.423 -5.620 1.00 97.75 111 ARG A N 1
ATOM 862 C CA . ARG A 1 111 ? 10.314 10.816 -5.309 1.00 97.75 111 ARG A CA 1
ATOM 863 C C . ARG A 1 111 ? 8.847 11.107 -5.617 1.00 97.75 111 ARG A C 1
ATOM 865 O O . ARG A 1 111 ? 8.183 11.775 -4.825 1.00 97.75 111 ARG A O 1
ATOM 872 N N . ALA A 1 112 ? 8.344 10.628 -6.753 1.00 98.06 112 ALA A N 1
ATOM 873 C CA . ALA A 1 112 ? 6.967 10.859 -7.172 1.00 98.06 112 ALA A CA 1
ATOM 874 C C . ALA A 1 112 ? 5.966 10.196 -6.219 1.00 98.06 112 ALA A C 1
ATOM 876 O O . ALA A 1 112 ? 5.038 10.860 -5.768 1.00 98.06 112 ALA A O 1
ATOM 877 N N . VAL A 1 113 ? 6.173 8.926 -5.864 1.00 98.12 113 VAL A N 1
ATOM 878 C CA . VAL A 1 113 ? 5.296 8.180 -4.954 1.00 98.12 113 VAL A CA 1
ATOM 879 C C . VAL A 1 113 ? 5.284 8.805 -3.563 1.00 98.12 113 VAL A C 1
ATOM 881 O O . VAL A 1 113 ? 4.203 9.023 -3.019 1.00 98.12 113 VAL A O 1
ATOM 884 N N . THR A 1 114 ? 6.442 9.181 -3.016 1.00 97.69 114 THR A N 1
ATOM 885 C CA . THR A 1 114 ? 6.508 9.870 -1.717 1.00 97.69 114 THR A CA 1
ATOM 886 C C . THR A 1 114 ? 5.781 11.218 -1.749 1.00 97.69 114 THR A C 1
ATOM 888 O O . THR A 1 114 ? 5.004 11.527 -0.842 1.00 97.69 114 THR A O 1
ATOM 891 N N . ALA A 1 115 ? 5.960 12.015 -2.810 1.00 98.00 115 ALA A N 1
ATOM 892 C CA . ALA A 1 115 ? 5.249 13.284 -2.969 1.00 98.00 115 ALA A CA 1
ATOM 893 C C . ALA A 1 115 ? 3.730 13.084 -3.116 1.00 98.00 115 ALA A C 1
ATOM 895 O O . ALA A 1 115 ? 2.947 13.784 -2.473 1.00 98.00 115 ALA A O 1
ATOM 896 N N . MET A 1 116 ? 3.304 12.103 -3.917 1.00 98.12 116 MET A N 1
ATOM 897 C CA . MET A 1 116 ? 1.894 11.746 -4.085 1.00 98.12 116 MET A CA 1
ATOM 898 C C . MET A 1 116 ? 1.269 11.293 -2.768 1.00 98.12 116 MET A C 1
ATOM 900 O O . MET A 1 116 ? 0.188 11.770 -2.436 1.00 98.12 116 MET A O 1
ATOM 904 N N . ALA A 1 117 ? 1.952 10.442 -1.998 1.00 98.00 117 ALA A N 1
ATOM 905 C CA . ALA A 1 117 ? 1.489 10.009 -0.685 1.00 98.00 117 ALA A CA 1
ATOM 906 C C . ALA A 1 117 ? 1.239 11.215 0.225 1.00 98.00 117 ALA A C 1
ATOM 908 O O . ALA A 1 117 ? 0.165 11.345 0.808 1.00 98.00 117 ALA A O 1
ATOM 909 N N . ARG A 1 118 ? 2.193 12.155 0.279 1.00 97.50 118 ARG A N 1
ATOM 910 C CA . ARG A 1 118 ? 2.067 13.346 1.123 1.00 97.50 118 ARG A CA 1
ATOM 911 C C . ARG A 1 118 ? 0.920 14.263 0.703 1.00 97.50 118 ARG A C 1
ATOM 913 O O . ARG A 1 118 ? 0.235 14.794 1.571 1.00 97.50 118 ARG A O 1
ATOM 920 N N . LEU A 1 119 ? 0.718 14.457 -0.599 1.00 97.75 119 LEU A N 1
ATOM 921 C CA . LEU A 1 119 ? -0.300 15.369 -1.124 1.00 97.75 119 LEU A CA 1
ATOM 922 C C . LEU A 1 119 ? -1.709 14.766 -1.105 1.00 97.75 119 LEU A C 1
ATOM 924 O O . LEU A 1 119 ? -2.660 15.457 -0.758 1.00 97.75 119 LEU A O 1
ATOM 928 N N . LEU A 1 120 ? -1.854 13.495 -1.483 1.00 98.06 120 LEU A N 1
ATOM 929 C CA . LEU A 1 120 ? -3.159 12.857 -1.691 1.00 98.06 120 LEU A CA 1
ATOM 930 C C . LEU A 1 120 ? -3.755 12.256 -0.417 1.00 98.06 120 LEU A C 1
ATOM 932 O O . LEU A 1 120 ? -4.971 12.076 -0.343 1.00 98.06 120 LEU A O 1
ATOM 936 N N . LEU A 1 121 ? -2.917 11.920 0.566 1.00 98.12 121 LEU A N 1
ATOM 937 C CA . LEU A 1 121 ? -3.383 11.374 1.838 1.00 98.12 121 LEU A CA 1
ATOM 938 C C . LEU A 1 121 ? -3.588 12.450 2.910 1.00 98.12 121 LEU A C 1
ATOM 940 O O . LEU A 1 121 ? -4.242 12.182 3.915 1.00 98.12 121 LEU A O 1
ATOM 944 N N . HIS A 1 122 ? -3.082 13.668 2.709 1.00 96.75 122 HIS A N 1
ATOM 945 C CA . HIS A 1 122 ? -3.342 14.792 3.604 1.00 96.75 122 HIS A CA 1
ATOM 946 C C . HIS A 1 122 ? -4.809 15.270 3.498 1.00 96.75 122 HIS A C 1
ATOM 948 O O . HIS A 1 122 ? -5.326 15.369 2.386 1.00 96.75 122 HIS A O 1
ATOM 954 N N . PRO A 1 123 ? -5.481 15.632 4.611 1.00 96.00 123 PRO A N 1
ATOM 955 C CA . PRO A 1 123 ? -5.004 15.615 6.001 1.00 96.00 123 PRO A CA 1
ATOM 956 C C . PRO A 1 123 ? -5.255 14.283 6.739 1.00 96.00 123 PRO A C 1
ATOM 958 O O . PRO A 1 123 ? -5.057 14.208 7.946 1.00 96.00 123 PRO A O 1
ATOM 961 N N . HIS A 1 124 ? -5.729 13.246 6.048 1.00 96.38 124 HIS A N 1
ATOM 962 C CA . HIS A 1 124 ? -6.341 12.059 6.654 1.00 96.38 124 HIS A CA 1
ATOM 963 C C . HIS A 1 124 ? -5.351 10.976 7.122 1.00 96.38 124 HIS A C 1
ATOM 965 O O . HIS A 1 124 ? -5.612 10.314 8.127 1.00 96.38 124 HIS A O 1
ATOM 971 N N . ILE A 1 125 ? -4.227 10.783 6.422 1.00 97.75 125 ILE A N 1
ATOM 972 C CA . ILE A 1 125 ? -3.117 9.908 6.840 1.00 97.75 125 ILE A CA 1
ATOM 973 C C . ILE A 1 125 ? -1.843 10.749 6.820 1.00 97.75 125 ILE A C 1
ATOM 975 O O . ILE A 1 125 ? -1.303 11.076 5.764 1.00 97.75 125 ILE A O 1
ATOM 979 N N . THR A 1 126 ? -1.388 11.157 8.000 1.00 95.56 126 THR A N 1
ATOM 980 C CA . THR A 1 126 ? -0.289 12.123 8.148 1.00 95.56 126 THR A CA 1
ATOM 981 C C . THR A 1 126 ? 1.068 11.464 8.365 1.00 95.56 126 THR A C 1
ATOM 983 O O . THR A 1 126 ? 2.090 12.089 8.070 1.00 95.56 126 THR A O 1
ATOM 986 N N . ASN A 1 127 ? 1.094 10.220 8.847 1.00 97.50 127 ASN A N 1
ATOM 987 C CA . ASN A 1 127 ? 2.322 9.457 9.007 1.00 97.50 127 ASN A CA 1
ATOM 988 C C . ASN A 1 127 ? 2.668 8.727 7.700 1.00 97.50 127 ASN A C 1
ATOM 990 O O . ASN A 1 127 ? 1.929 7.842 7.268 1.00 97.50 127 ASN A O 1
ATOM 994 N N . ILE A 1 128 ? 3.777 9.124 7.077 1.00 97.00 128 ILE A N 1
ATOM 995 C CA . ILE A 1 128 ? 4.315 8.518 5.856 1.00 97.00 128 ILE A CA 1
ATOM 996 C C . ILE A 1 128 ? 5.686 7.939 6.208 1.00 97.00 128 ILE A C 1
ATOM 998 O O . ILE A 1 128 ? 6.589 8.702 6.546 1.00 97.00 128 ILE A O 1
ATOM 1002 N N . GLN A 1 129 ? 5.833 6.618 6.128 1.00 92.25 129 GLN A N 1
ATOM 1003 C CA . GLN A 1 129 ? 7.104 5.924 6.318 1.00 92.25 129 GLN A CA 1
ATOM 1004 C C . GLN A 1 129 ? 7.760 5.637 4.959 1.00 92.25 129 GLN A C 1
ATOM 1006 O O . GLN A 1 129 ? 7.088 5.206 4.015 1.00 92.25 129 GLN A O 1
ATOM 1011 N N . THR A 1 130 ? 9.066 5.888 4.868 1.00 80.38 130 THR A N 1
ATOM 1012 C CA . THR A 1 130 ? 9.888 5.734 3.657 1.00 80.38 130 THR A CA 1
ATOM 1013 C C . THR A 1 130 ? 11.216 5.087 3.976 1.00 80.38 130 THR A C 1
ATOM 1015 O O . THR A 1 130 ? 11.769 5.464 5.035 1.00 80.38 130 THR A O 1
#

Foldseek 3Di:
DVVDDAADEQPLPAQLDVVVVCLQDPPRDHSVVSLVVQQVCLVVPHAYEHE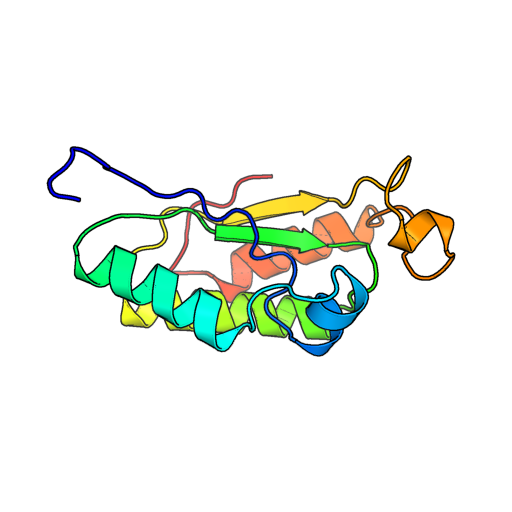YEDQWLDDPVSLLVRLLSVLVSCVVRVRHAAYEYHWDQQPPRPCVVVVNIGNTDDPVRVVVSQVCNCPSNPPRHHHYHD

Secondary structure (DSSP, 8-state):
-TTT--EE--TT-S-S-HHHHHHH-TTPPPHHHHHHHHHHHHHTT-EEEEEEEESSS--HHHHHHHHHHHHHHHHHH--EEEEEEEEPP-TT-HHHHTT-S-SS--HHHHHHHHHHHHHHH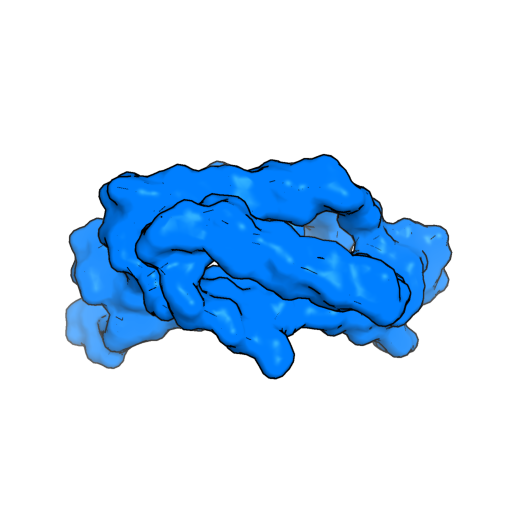TTT---EE-

Sequence (130 aa):
KEAGLDSIPGTAAEILDDEVRWVLTKGKLPTATWLEVIKTAHEVGLRSSSTMMYGHVDQPRHWLGHFRTLSRLQQETGGLTEFVTLPFIHTNAPVYLAGIARPGPTDRDNRAVTAMARLLLHPHITNIQT